Protein AF-A0A7K1AFF5-F1 (afdb_monomer_lite)

Structure (mmCIF, N/CA/C/O backbone):
data_AF-A0A7K1AFF5-F1
#
_entry.id   AF-A0A7K1AFF5-F1
#
loop_
_atom_site.group_PDB
_atom_site.id
_atom_site.type_symbol
_atom_site.label_atom_id
_atom_site.label_alt_id
_atom_site.label_comp_id
_atom_site.label_asym_id
_atom_site.label_entity_id
_atom_site.label_seq_id
_atom_site.pdbx_PDB_ins_code
_atom_site.Cartn_x
_atom_site.Cartn_y
_atom_site.Cartn_z
_atom_site.occupancy
_atom_site.B_iso_or_equiv
_atom_site.auth_seq_id
_atom_site.auth_comp_id
_atom_site.auth_asym_id
_atom_site.auth_atom_id
_atom_site.pdbx_PDB_model_num
ATOM 1 N N . MET A 1 1 ? -8.416 -4.590 -18.992 1.00 62.81 1 MET A N 1
ATOM 2 C CA . MET A 1 1 ? -7.244 -4.894 -18.143 1.00 62.81 1 MET A CA 1
ATOM 3 C C . MET A 1 1 ? -7.265 -6.390 -17.893 1.00 62.81 1 MET A C 1
ATOM 5 O O . MET A 1 1 ? -8.356 -6.911 -17.730 1.00 62.81 1 MET A O 1
ATOM 9 N N . SER A 1 2 ? -6.128 -7.081 -17.986 1.00 77.50 2 SER A N 1
ATOM 10 C CA . SER A 1 2 ? -6.061 -8.508 -17.632 1.00 77.50 2 SER A CA 1
ATOM 11 C C . SER A 1 2 ? -6.159 -8.637 -16.110 1.00 77.50 2 SER A C 1
ATOM 13 O O . SER A 1 2 ? -5.547 -7.824 -15.424 1.00 77.50 2 SER A O 1
ATOM 15 N N . ASP A 1 3 ? -6.879 -9.631 -15.587 1.00 85.94 3 ASP A N 1
ATOM 16 C CA . ASP A 1 3 ? -7.047 -9.841 -14.133 1.00 85.94 3 ASP A CA 1
ATOM 17 C C . ASP A 1 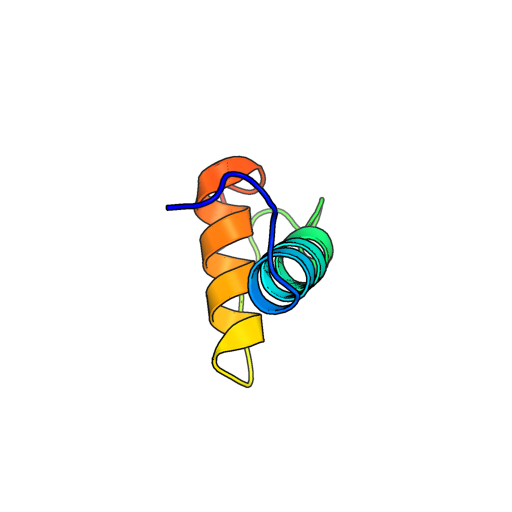3 ? -5.802 -10.437 -13.451 1.00 85.94 3 ASP A C 1
ATOM 19 O O . ASP A 1 3 ? -5.784 -10.688 -12.248 1.00 85.94 3 ASP A O 1
ATOM 23 N N . THR A 1 4 ? -4.744 -10.701 -14.215 1.00 94.19 4 THR A N 1
ATOM 24 C CA . THR A 1 4 ? -3.491 -11.229 -13.677 1.00 94.19 4 THR A CA 1
ATOM 25 C C . THR A 1 4 ? -2.670 -10.094 -13.064 1.00 94.19 4 THR A C 1
ATOM 27 O O . THR A 1 4 ? -2.292 -9.182 -13.805 1.00 94.19 4 THR A O 1
ATOM 30 N N . PRO A 1 5 ? -2.341 -10.153 -11.760 1.00 92.75 5 PRO A N 1
ATOM 31 C CA . PRO A 1 5 ? -1.489 -9.151 -11.141 1.00 92.75 5 PRO A CA 1
ATOM 32 C C . PRO A 1 5 ? -0.101 -9.179 -11.777 1.00 92.75 5 PRO A C 1
ATOM 34 O O . PRO A 1 5 ? 0.491 -10.242 -11.991 1.00 92.75 5 PRO A O 1
ATOM 37 N N . VAL A 1 6 ? 0.425 -7.997 -12.080 1.00 95.31 6 VAL A N 1
ATOM 38 C CA . VAL A 1 6 ? 1.802 -7.843 -12.548 1.00 95.31 6 VAL A CA 1
ATOM 39 C C . VAL A 1 6 ? 2.744 -7.692 -11.358 1.00 95.31 6 VAL A C 1
ATOM 41 O O . VAL A 1 6 ? 2.325 -7.455 -10.227 1.00 95.31 6 VAL A O 1
ATOM 44 N N . LEU A 1 7 ? 4.052 -7.791 -11.605 1.00 95.75 7 LEU A N 1
ATOM 45 C CA . LEU A 1 7 ? 5.061 -7.667 -10.548 1.00 95.75 7 LEU A CA 1
ATOM 46 C C . LEU A 1 7 ? 4.905 -6.374 -9.727 1.00 95.75 7 LEU A C 1
ATOM 48 O O . LEU A 1 7 ? 5.114 -6.390 -8.518 1.00 95.75 7 LEU A O 1
ATOM 52 N N . ALA A 1 8 ? 4.506 -5.269 -10.363 1.00 94.44 8 ALA A N 1
ATOM 53 C CA . ALA A 1 8 ? 4.282 -4.004 -9.671 1.00 94.44 8 ALA A CA 1
ATOM 54 C C . ALA A 1 8 ? 3.147 -4.088 -8.634 1.00 94.44 8 ALA A C 1
ATOM 56 O O . ALA A 1 8 ? 3.300 -3.541 -7.543 1.00 94.44 8 ALA A O 1
ATOM 57 N N . ASP A 1 9 ? 2.065 -4.813 -8.932 1.00 93.81 9 ASP A N 1
ATOM 58 C CA . ASP A 1 9 ? 0.945 -5.013 -8.004 1.00 93.81 9 ASP A CA 1
ATOM 59 C C . ASP A 1 9 ? 1.402 -5.826 -6.790 1.00 93.81 9 ASP A C 1
ATOM 61 O O . ASP A 1 9 ? 1.123 -5.469 -5.646 1.00 93.81 9 ASP A O 1
ATOM 65 N N . VAL A 1 10 ? 2.189 -6.880 -7.034 1.00 95.69 10 VAL A N 1
ATOM 66 C CA . VAL A 1 10 ? 2.758 -7.722 -5.973 1.00 95.69 10 VAL A CA 1
ATOM 67 C C . VAL A 1 10 ? 3.692 -6.913 -5.071 1.00 95.69 10 VAL A C 1
ATOM 69 O O . VAL A 1 10 ? 3.601 -7.012 -3.850 1.00 95.69 10 VAL A O 1
ATOM 72 N N . ILE A 1 11 ? 4.563 -6.079 -5.649 1.00 96.31 11 ILE A N 1
ATOM 73 C CA . ILE A 1 11 ? 5.468 -5.216 -4.877 1.00 96.31 11 ILE A CA 1
ATOM 74 C C . ILE A 1 11 ? 4.676 -4.181 -4.073 1.00 96.31 11 ILE A C 1
ATOM 76 O O . ILE A 1 11 ? 4.999 -3.951 -2.911 1.00 96.31 11 ILE A O 1
ATOM 80 N N . ALA A 1 12 ? 3.636 -3.573 -4.652 1.00 95.62 12 ALA A N 1
ATOM 81 C CA . ALA A 1 12 ? 2.800 -2.601 -3.950 1.00 95.62 12 ALA A CA 1
ATOM 82 C C . ALA A 1 12 ? 2.125 -3.219 -2.716 1.00 95.62 12 ALA A C 1
ATOM 84 O O . ALA A 1 12 ? 2.162 -2.621 -1.641 1.00 95.62 12 ALA A O 1
ATOM 85 N N . VAL A 1 13 ? 1.577 -4.432 -2.851 1.00 96.12 13 VAL A N 1
ATOM 86 C CA . VAL A 1 13 ? 0.990 -5.176 -1.726 1.00 96.12 13 VAL A CA 1
ATOM 87 C C . VAL A 1 13 ? 2.060 -5.542 -0.699 1.00 96.12 13 VAL A C 1
ATOM 89 O O . VAL A 1 13 ? 1.859 -5.302 0.484 1.00 96.12 13 VAL A O 1
ATOM 92 N N . ALA A 1 14 ? 3.226 -6.036 -1.122 1.00 96.19 14 ALA A N 1
ATOM 93 C CA . ALA A 1 14 ? 4.314 -6.364 -0.199 1.00 96.19 14 ALA A CA 1
ATOM 94 C C . ALA A 1 14 ? 4.802 -5.139 0.601 1.00 96.19 14 ALA A C 1
ATOM 96 O O . ALA A 1 14 ? 5.064 -5.246 1.796 1.00 96.19 14 ALA A O 1
ATOM 97 N N . CYS A 1 15 ? 4.888 -3.961 -0.028 1.00 95.38 15 CYS A N 1
ATOM 98 C CA . CYS A 1 15 ? 5.193 -2.710 0.667 1.00 95.38 15 CYS A CA 1
ATOM 99 C C . CYS A 1 15 ? 4.067 -2.264 1.611 1.00 95.38 15 CYS A C 1
ATOM 101 O O . CYS A 1 15 ? 4.357 -1.626 2.617 1.00 95.38 15 CYS A O 1
ATOM 103 N N . ALA A 1 16 ? 2.803 -2.558 1.293 1.00 95.44 16 ALA A N 1
ATOM 104 C CA . ALA A 1 16 ? 1.676 -2.260 2.173 1.00 95.44 16 ALA A CA 1
ATOM 105 C C . ALA A 1 16 ? 1.695 -3.146 3.425 1.00 95.44 16 ALA A C 1
ATOM 107 O O . ALA A 1 16 ? 1.533 -2.641 4.530 1.00 95.44 16 ALA A O 1
ATOM 108 N N . GLU A 1 17 ? 1.956 -4.446 3.264 1.00 95.31 17 GLU A N 1
ATOM 109 C CA . GLU A 1 17 ? 2.014 -5.417 4.367 1.00 95.31 17 GLU A CA 1
ATOM 110 C C . GLU A 1 17 ? 3.052 -5.060 5.439 1.00 95.31 17 GLU A C 1
ATOM 112 O O . GLU A 1 17 ? 2.891 -5.449 6.592 1.00 95.31 17 GLU A O 1
ATOM 117 N N . ALA A 1 18 ? 4.083 -4.285 5.090 1.00 92.38 18 ALA A N 1
ATOM 118 C CA . ALA A 1 18 ? 5.078 -3.808 6.046 1.00 92.38 18 ALA A CA 1
ATOM 119 C C . ALA A 1 18 ? 4.487 -2.949 7.180 1.00 92.38 18 ALA A C 1
ATOM 121 O O . ALA A 1 18 ? 5.110 -2.872 8.230 1.00 92.38 18 ALA A O 1
ATOM 122 N N . TRP A 1 19 ? 3.313 -2.340 6.976 1.00 89.88 19 TRP A N 1
ATOM 123 C CA . TRP A 1 19 ? 2.646 -1.462 7.947 1.00 89.88 19 TRP A CA 1
ATOM 124 C C . TRP A 1 19 ? 1.621 -2.184 8.829 1.00 89.88 19 TRP A C 1
ATOM 126 O O . TRP A 1 19 ? 0.952 -1.565 9.651 1.00 89.88 19 TRP A O 1
ATOM 136 N N . ARG A 1 20 ? 1.422 -3.491 8.631 1.00 92.19 20 ARG A N 1
ATOM 137 C CA . ARG A 1 20 ? 0.360 -4.236 9.309 1.00 92.19 20 ARG A CA 1
ATOM 138 C C . ARG A 1 20 ? 0.607 -4.290 10.819 1.00 92.19 20 ARG A C 1
ATOM 140 O O . ARG A 1 20 ? 1.579 -4.885 11.273 1.00 92.19 20 ARG A O 1
ATOM 147 N N . GLY A 1 21 ? -0.342 -3.762 11.585 1.00 86.75 21 GLY A N 1
ATOM 148 C CA . GLY A 1 21 ? -0.295 -3.694 13.041 1.00 86.75 21 GLY A CA 1
ATOM 149 C C . GLY A 1 21 ? 0.512 -2.522 13.599 1.00 86.75 21 GLY A C 1
ATOM 150 O O . GLY A 1 21 ? 0.698 -2.473 14.814 1.00 86.75 21 GLY A O 1
ATOM 151 N N . ASP A 1 22 ? 0.968 -1.591 12.757 1.00 80.81 22 ASP A N 1
ATOM 152 C CA . ASP A 1 22 ? 1.733 -0.430 13.216 1.00 80.81 22 ASP A CA 1
ATOM 153 C C . ASP A 1 22 ? 0.848 0.648 13.875 1.00 80.81 22 ASP A C 1
ATOM 155 O O . ASP A 1 22 ? 1.330 1.403 14.722 1.00 80.81 22 ASP A O 1
ATOM 159 N N . GLY A 1 23 ? -0.451 0.701 13.554 1.00 74.62 23 GLY A N 1
ATOM 160 C CA . GLY A 1 23 ? -1.396 1.658 14.136 1.00 74.62 23 GLY A CA 1
ATOM 161 C C . GLY A 1 23 ? -1.152 3.107 13.695 1.00 74.62 23 GLY A C 1
ATOM 162 O O . GLY A 1 23 ? -0.781 3.375 12.553 1.00 74.62 23 GLY A O 1
ATOM 163 N N . GLU A 1 24 ? -1.384 4.064 14.599 1.00 75.12 24 GLU A N 1
ATOM 164 C CA . GLU A 1 24 ? -1.263 5.502 14.320 1.00 75.12 24 GLU A CA 1
ATOM 165 C C . GLU A 1 24 ? 0.212 5.953 14.340 1.00 75.12 24 GLU A C 1
ATOM 167 O O . GLU A 1 24 ? 0.689 6.609 15.270 1.00 75.12 24 GLU A O 1
ATOM 172 N N . ILE A 1 25 ? 0.963 5.570 13.303 1.00 81.38 25 ILE A N 1
ATOM 173 C CA . ILE A 1 25 ? 2.327 6.049 13.054 1.00 81.38 25 ILE A CA 1
ATOM 174 C C . ILE A 1 25 ? 2.412 6.858 11.763 1.00 81.38 25 ILE A C 1
ATOM 176 O O . ILE A 1 25 ? 1.614 6.696 10.840 1.00 81.38 25 ILE A O 1
ATOM 180 N N . PHE A 1 26 ? 3.424 7.724 11.695 1.00 77.00 26 PHE A N 1
ATOM 181 C CA . PHE A 1 26 ? 3.725 8.490 10.492 1.00 77.00 26 PHE A CA 1
ATOM 182 C C . PHE A 1 26 ? 4.426 7.617 9.444 1.00 77.00 26 PHE A C 1
ATOM 184 O O . PHE A 1 26 ? 5.567 7.182 9.640 1.00 77.00 26 PHE A O 1
ATOM 191 N N . ALA A 1 27 ? 3.777 7.410 8.302 1.00 78.56 27 ALA A N 1
ATOM 192 C CA . ALA A 1 27 ? 4.297 6.613 7.206 1.00 78.56 27 ALA A CA 1
ATOM 193 C C . ALA A 1 27 ? 5.180 7.449 6.267 1.00 78.56 27 ALA A C 1
ATOM 195 O O . ALA A 1 27 ? 4.748 7.991 5.247 1.00 78.56 27 ALA A O 1
ATOM 196 N N . SER A 1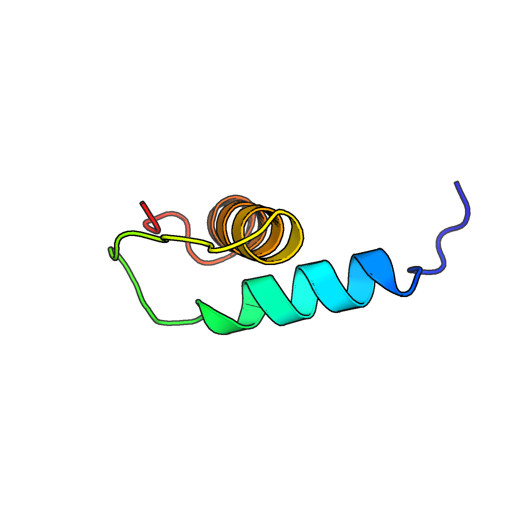 28 ? 6.475 7.512 6.583 1.00 77.62 28 SER A N 1
ATOM 197 C CA . SER A 1 28 ? 7.484 8.116 5.706 1.00 77.62 28 SER A CA 1
ATOM 198 C C . SER A 1 28 ? 8.072 7.081 4.744 1.00 77.62 28 SER A C 1
ATOM 200 O O . SER A 1 28 ? 8.984 6.327 5.084 1.00 77.62 28 SER A O 1
ATOM 202 N N . GLY A 1 29 ? 7.555 7.032 3.516 1.00 75.56 29 GLY A N 1
ATOM 203 C CA . GLY A 1 29 ? 8.105 6.186 2.456 1.00 75.56 29 GLY A CA 1
ATOM 204 C C . GLY A 1 29 ? 9.255 6.865 1.704 1.00 75.56 29 GLY A C 1
ATOM 205 O O . GLY A 1 29 ? 9.039 7.862 1.017 1.00 75.56 29 GLY A O 1
ATOM 206 N N . MET A 1 30 ? 10.468 6.298 1.746 1.00 80.38 30 MET A N 1
ATOM 207 C CA . MET A 1 30 ? 11.576 6.731 0.878 1.00 80.38 30 MET A CA 1
ATOM 208 C C . MET A 1 30 ? 11.488 6.058 -0.499 1.00 80.38 30 MET A C 1
ATOM 210 O O . MET A 1 30 ? 12.174 5.075 -0.773 1.00 80.38 30 MET A O 1
ATOM 214 N N . GLY A 1 31 ? 10.622 6.591 -1.364 1.00 88.00 31 GLY A N 1
ATOM 215 C CA . GLY A 1 31 ? 10.460 6.153 -2.752 1.00 88.00 31 GLY A CA 1
ATOM 216 C C . GLY A 1 31 ? 9.001 5.956 -3.163 1.00 88.00 31 GLY A C 1
ATOM 217 O O . GLY A 1 31 ? 8.090 5.944 -2.335 1.00 88.00 31 GLY A O 1
ATOM 218 N N . VAL A 1 32 ? 8.772 5.822 -4.473 1.00 92.50 32 VAL A N 1
ATOM 219 C CA . VAL A 1 32 ? 7.414 5.778 -5.043 1.00 92.50 32 VAL A CA 1
ATOM 220 C C . VAL A 1 32 ? 6.657 4.529 -4.591 1.00 92.50 32 VAL A C 1
ATOM 222 O O . VAL A 1 32 ? 5.506 4.635 -4.178 1.00 92.50 32 VAL A O 1
ATOM 225 N N . MET A 1 33 ? 7.298 3.356 -4.616 1.00 92.62 33 MET A N 1
ATOM 226 C CA . MET A 1 33 ? 6.634 2.099 -4.249 1.00 92.62 33 MET A CA 1
ATOM 227 C C . MET A 1 33 ? 6.334 2.014 -2.752 1.00 92.62 33 MET A C 1
ATOM 229 O O . MET A 1 33 ? 5.265 1.550 -2.373 1.00 92.62 33 MET A O 1
ATOM 233 N N . GLN A 1 34 ? 7.226 2.524 -1.901 1.00 90.94 34 GLN A N 1
ATOM 234 C CA . GLN A 1 34 ? 7.017 2.575 -0.455 1.00 90.94 34 GLN A CA 1
ATOM 235 C C . GLN A 1 34 ? 5.861 3.516 -0.100 1.00 90.94 34 GLN A C 1
ATOM 237 O O . GLN A 1 34 ? 5.002 3.163 0.704 1.00 90.94 34 GLN A O 1
ATOM 242 N N . MET A 1 35 ? 5.796 4.687 -0.746 1.00 92.56 35 MET A N 1
ATOM 243 C CA . MET A 1 35 ? 4.696 5.635 -0.557 1.00 92.56 35 MET A CA 1
ATOM 244 C C . MET A 1 35 ? 3.364 5.085 -1.089 1.00 92.56 35 MET A C 1
ATOM 246 O O . MET A 1 35 ? 2.323 5.292 -0.469 1.00 92.56 35 MET A O 1
ATOM 250 N N . LEU A 1 36 ? 3.379 4.353 -2.208 1.00 94.88 36 LEU A N 1
ATOM 251 C CA . LEU A 1 36 ? 2.199 3.635 -2.699 1.00 94.88 36 LEU A CA 1
ATOM 252 C C . LEU A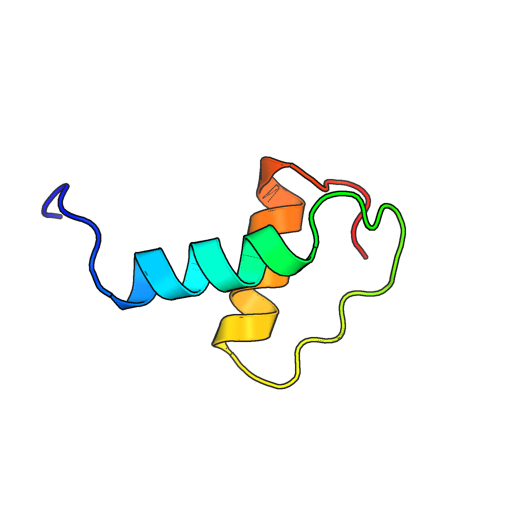 1 36 ? 1.747 2.551 -1.714 1.00 94.88 36 LEU A C 1
ATOM 254 O O . LEU A 1 36 ? 0.557 2.477 -1.428 1.00 94.88 36 LEU A O 1
ATOM 258 N N . GLY A 1 37 ? 2.677 1.772 -1.156 1.00 94.81 37 GLY A N 1
ATOM 259 C CA . GLY A 1 37 ? 2.388 0.765 -0.135 1.00 94.81 37 GLY A CA 1
ATOM 260 C C . GLY A 1 37 ? 1.741 1.362 1.116 1.00 94.81 37 GLY A C 1
ATOM 261 O O . GLY A 1 37 ? 0.693 0.885 1.535 1.00 94.81 37 GLY A O 1
ATOM 262 N N . ALA A 1 38 ? 2.286 2.459 1.652 1.00 93.62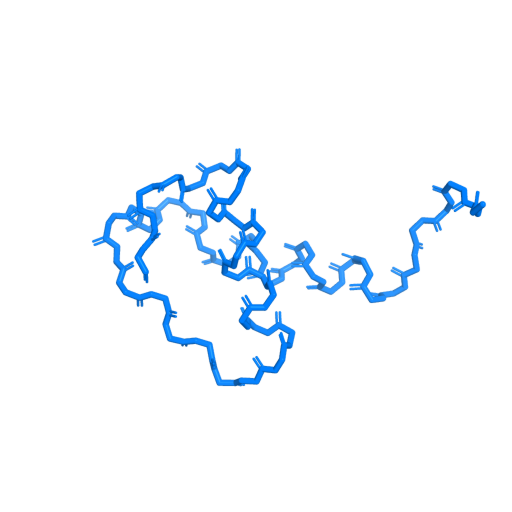 38 ALA A N 1
ATOM 263 C CA . ALA A 1 38 ? 1.697 3.170 2.794 1.00 93.62 38 ALA A CA 1
ATOM 264 C C . ALA A 1 38 ? 0.264 3.650 2.505 1.00 93.62 38 ALA A C 1
ATOM 266 O O . ALA A 1 38 ? -0.654 3.441 3.295 1.00 93.62 38 ALA A O 1
ATOM 267 N N . ARG A 1 39 ? 0.038 4.243 1.326 1.00 93.56 39 ARG A N 1
ATOM 268 C CA . ARG A 1 39 ? -1.299 4.694 0.910 1.00 93.56 39 ARG A CA 1
ATOM 269 C C . ARG A 1 39 ? -2.267 3.529 0.707 1.00 93.56 39 ARG A C 1
ATOM 271 O O . ARG A 1 39 ? -3.448 3.677 1.004 1.00 93.56 39 ARG A O 1
ATOM 278 N N . LEU A 1 40 ? -1.780 2.396 0.204 1.00 95.56 40 LEU A N 1
ATOM 279 C CA . LEU A 1 40 ? -2.574 1.186 0.027 1.00 95.56 40 LEU A CA 1
ATOM 280 C C . LEU A 1 40 ? -2.954 0.569 1.378 1.00 95.56 40 LEU A C 1
ATOM 282 O O . LEU A 1 40 ? -4.128 0.266 1.573 1.00 95.56 40 LEU A O 1
ATOM 286 N N . ALA A 1 41 ? -2.010 0.449 2.316 1.00 95.00 41 ALA A N 1
ATOM 287 C CA . ALA A 1 41 ? -2.271 -0.011 3.681 1.00 95.00 41 ALA A CA 1
ATOM 288 C C . ALA A 1 41 ? -3.333 0.869 4.349 1.00 95.00 41 ALA A C 1
ATOM 290 O O . ALA A 1 41 ? -4.361 0.361 4.802 1.00 95.00 41 ALA A O 1
ATOM 291 N N . ARG A 1 42 ? -3.160 2.196 4.262 1.00 93.62 42 ARG A N 1
ATOM 292 C CA . ARG A 1 42 ? -4.129 3.176 4.764 1.00 93.62 42 ARG A CA 1
ATOM 293 C C . ARG A 1 42 ? -5.523 3.028 4.161 1.00 93.62 42 ARG A C 1
ATOM 295 O O . ARG A 1 42 ? -6.524 3.162 4.853 1.00 93.62 42 ARG A O 1
ATOM 302 N N . ALA A 1 43 ? -5.610 2.749 2.865 1.00 95.44 43 ALA A N 1
ATOM 303 C CA . ALA A 1 43 ? -6.890 2.608 2.179 1.00 95.44 43 ALA A CA 1
ATOM 304 C C . ALA A 1 43 ? -7.596 1.264 2.439 1.00 95.44 43 ALA A C 1
ATOM 306 O O . ALA A 1 43 ? -8.747 1.114 2.028 1.00 95.44 43 ALA A O 1
ATOM 307 N N . THR A 1 44 ? -6.928 0.278 3.052 1.00 95.31 44 THR A N 1
ATOM 308 C CA . THR A 1 44 ? -7.429 -1.107 3.094 1.00 95.31 44 THR A CA 1
ATOM 309 C C . THR A 1 44 ? -7.496 -1.716 4.490 1.00 95.31 44 THR A C 1
ATOM 311 O O . THR A 1 44 ? -8.538 -2.275 4.827 1.00 95.31 44 THR A O 1
ATOM 314 N N . PHE A 1 45 ? -6.432 -1.645 5.295 1.00 94.00 45 PHE A N 1
ATOM 315 C CA . PHE A 1 45 ? -6.380 -2.346 6.586 1.00 94.00 45 PHE A CA 1
ATOM 316 C C . PHE A 1 45 ? -5.734 -1.569 7.745 1.00 94.00 45 PHE A C 1
ATOM 318 O O . PHE A 1 45 ? -5.968 -1.960 8.881 1.00 94.00 45 PHE A O 1
ATOM 325 N N . GLU A 1 46 ? -5.012 -0.470 7.500 1.00 93.19 4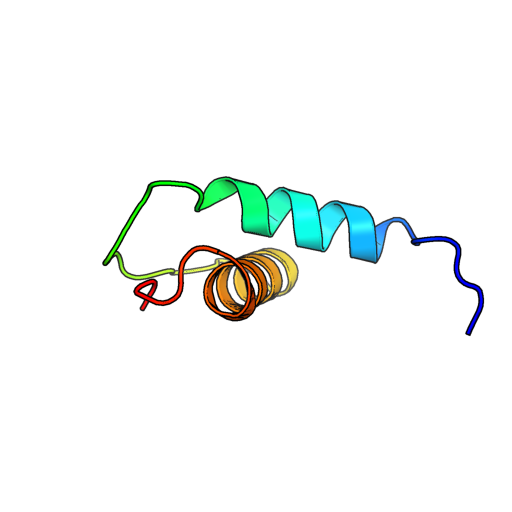6 GLU A N 1
ATOM 326 C CA . GLU A 1 46 ? -4.483 0.435 8.543 1.00 93.19 46 GLU A CA 1
ATOM 327 C C . GLU A 1 46 ? -5.031 1.867 8.368 1.00 93.19 46 GLU A C 1
ATOM 329 O O . GLU A 1 46 ? -4.280 2.779 8.021 1.00 93.19 46 GLU A O 1
ATOM 334 N N . PRO A 1 47 ? -6.340 2.115 8.547 1.00 91.25 47 PRO A N 1
ATOM 335 C CA . PRO A 1 47 ? -6.947 3.421 8.254 1.00 91.25 47 PRO A CA 1
ATOM 336 C C . PRO A 1 47 ? -6.361 4.587 9.065 1.00 91.25 47 PRO A C 1
ATOM 338 O O . PRO A 1 47 ? -6.398 5.729 8.595 1.00 91.25 47 PRO A O 1
ATOM 341 N N . ASP A 1 48 ? -5.801 4.287 10.237 1.00 89.62 48 ASP A N 1
ATOM 342 C CA . ASP A 1 48 ? -5.213 5.255 11.166 1.00 89.62 48 ASP A CA 1
ATOM 343 C C . ASP A 1 48 ? -3.747 5.606 10.831 1.00 89.62 48 ASP A C 1
ATOM 345 O O . ASP A 1 48 ? -3.156 6.472 11.472 1.00 89.62 48 ASP A O 1
ATOM 349 N N . LEU A 1 49 ? -3.160 4.983 9.800 1.00 88.19 49 LEU A N 1
ATOM 350 C CA . LEU A 1 49 ? -1.814 5.299 9.317 1.00 88.19 49 LEU A CA 1
ATOM 351 C C . LEU A 1 49 ? -1.761 6.746 8.779 1.00 88.19 49 LEU A C 1
ATOM 353 O O . LEU A 1 49 ? -2.549 7.115 7.895 1.00 88.19 49 LEU A O 1
ATOM 357 N N . MET A 1 50 ? -0.828 7.567 9.278 1.00 76.62 50 MET A N 1
ATOM 358 C CA . MET A 1 50 ? -0.728 9.001 8.946 1.00 76.62 50 MET A CA 1
ATOM 359 C C . MET A 1 50 ? 0.311 9.324 7.880 1.00 76.62 50 MET A C 1
ATOM 361 O O . MET A 1 50 ? 1.487 8.938 8.043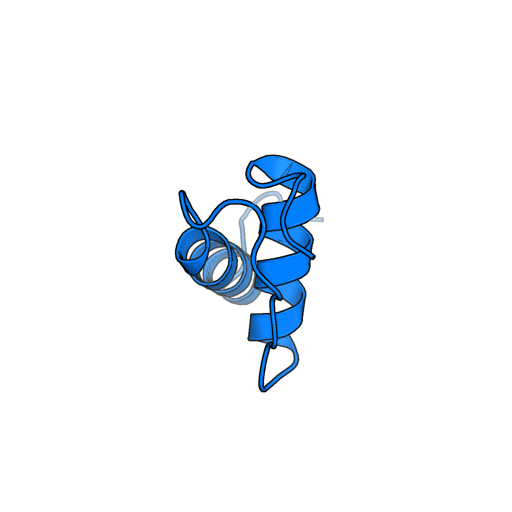 1.00 76.62 50 MET A O 1
#

Radius of gyration: 11.11 Å; chains: 1; bounding box: 19×20×32 Å

pLDDT: mean 89.24, std 7.87, range [62.81, 96.31]

Foldseek 3Di:
DDPDDDPLNVLLCVLLVVCPPVAQDEQDDPDDSNVSSLVVNCVPPRVNHD

Sequence (50 aa):
MSDTPVLADVIAVACAEAWRGDGEIFASGMGVMQMLGARLARATFEPDLM

Secondary structure (DSSP, 8-state):
--SSPPHHHHHHHHHHHTTTT--S-----SSHHHHHHHHHHHHHT-TT--